Protein AF-A0A944D2D9-F1 (afdb_monomer)

Foldseek 3Di:
DDPVVVVVVVVVVLVVLVVVLVVLVVCLCVVLVVVVVVVVVCCVPVVDDPVVVVVPVVNVVVNVVSVVVSVVSCCVSVVVCVVPPVVNVVVVVVVVVVVVVVVVVVVVD

pLDDT: mean 79.81, std 12.09, range [51.12, 94.38]

Solvent-accessible surface area (backbone atoms only — not comparable to full-atom values): 6156 Å² total; per-residue (Å²): 133,64,69,66,62,53,53,51,52,52,52,51,51,49,53,53,42,48,52,52,50,54,52,51,52,48,52,48,52,53,53,53,49,51,54,52,49,53,52,54,49,48,30,75,74,70,68,55,60,70,62,65,64,60,66,35,55,67,58,56,47,53,54,51,56,52,47,49,53,49,51,55,48,47,38,64,57,69,59,57,45,82,91,60,41,70,65,56,53,51,55,50,52,52,56,50,56,51,51,52,50,54,53,55,50,65,74,72,109

Sequence (109 aa):
MDKNSDLYREAKKRVKQLKGFYVHLLVYIVINGFFSLNVIIRQYFDGDTLGETLENFSFFSLWFFWGIGLFFHGMCVFKVNFLFSKDWEKRKIERIMEKDKQAADAFKS

Structure (mmCIF, N/CA/C/O backbone):
data_AF-A0A944D2D9-F1
#
_entry.id   AF-A0A944D2D9-F1
#
loop_
_atom_site.group_PDB
_atom_site.id
_atom_site.type_symbol
_atom_site.label_atom_id
_atom_site.label_alt_id
_atom_site.label_comp_id
_atom_site.label_asym_id
_atom_site.label_entity_id
_atom_site.label_seq_id
_atom_site.pdbx_PDB_ins_code
_atom_site.Cartn_x
_atom_site.Cartn_y
_atom_site.Cartn_z
_atom_site.occupancy
_atom_site.B_iso_or_equiv
_atom_site.auth_seq_id
_atom_site.auth_comp_id
_atom_site.auth_asym_id
_atom_site.auth_atom_id
_atom_site.pdbx_PDB_model_num
ATOM 1 N N . MET A 1 1 ? -4.302 -3.693 35.878 1.00 53.59 1 MET A N 1
ATOM 2 C CA . MET A 1 1 ? -3.868 -3.742 34.465 1.00 53.59 1 MET A CA 1
ATOM 3 C C . MET A 1 1 ? -3.554 -2.312 34.048 1.00 53.59 1 MET A C 1
ATOM 5 O O . MET A 1 1 ? -4.433 -1.470 34.180 1.00 53.59 1 MET A O 1
ATOM 9 N N . ASP A 1 2 ? -2.295 -2.004 33.723 1.00 69.69 2 ASP A N 1
ATOM 10 C CA . ASP A 1 2 ? -1.843 -0.627 33.468 1.00 69.69 2 ASP A CA 1
ATOM 11 C C . ASP A 1 2 ? -2.294 -0.145 32.081 1.00 69.69 2 ASP A C 1
ATOM 13 O O . ASP A 1 2 ? -1.818 -0.626 31.050 1.00 69.69 2 ASP A O 1
ATOM 17 N N . LYS A 1 3 ? -3.196 0.839 32.073 1.00 71.25 3 LYS A N 1
ATOM 18 C CA . LYS A 1 3 ? -3.787 1.444 30.874 1.00 71.25 3 LYS A CA 1
ATOM 19 C C . LYS A 1 3 ? -2.725 2.056 29.945 1.00 71.25 3 LYS A C 1
ATOM 21 O O . LYS A 1 3 ? -2.925 2.053 28.732 1.00 71.25 3 LYS A O 1
ATOM 26 N N . ASN A 1 4 ? -1.587 2.520 30.481 1.00 73.69 4 ASN A N 1
ATOM 27 C CA . ASN A 1 4 ? -0.484 3.060 29.676 1.00 73.69 4 ASN A CA 1
ATOM 28 C C . ASN A 1 4 ? 0.255 1.969 28.890 1.00 73.69 4 ASN A C 1
ATOM 30 O O . ASN A 1 4 ? 0.560 2.158 27.709 1.00 73.69 4 ASN A O 1
ATOM 34 N N . SER A 1 5 ? 0.500 0.811 29.507 1.00 78.12 5 SER A N 1
ATOM 35 C CA . SER A 1 5 ? 1.151 -0.324 28.842 1.00 78.12 5 SER A CA 1
ATOM 36 C C . SER A 1 5 ? 0.340 -0.877 27.657 1.00 78.12 5 SER A C 1
ATOM 38 O O . SER A 1 5 ? 0.912 -1.216 26.615 1.00 78.12 5 SER A O 1
ATOM 40 N N . ASP A 1 6 ? -0.992 -0.899 27.768 1.00 82.50 6 ASP A N 1
ATOM 41 C CA . ASP A 1 6 ? -1.885 -1.393 26.716 1.00 82.50 6 ASP A CA 1
ATOM 42 C C . ASP A 1 6 ? -1.950 -0.445 25.512 1.00 82.50 6 ASP A C 1
ATOM 44 O O . ASP A 1 6 ? -1.815 -0.893 24.368 1.00 82.50 6 ASP A O 1
ATOM 48 N N . LEU A 1 7 ? -2.058 0.866 25.759 1.00 83.94 7 LEU A N 1
ATOM 49 C CA . LEU A 1 7 ? -2.031 1.893 24.711 1.00 83.94 7 LEU A CA 1
ATOM 50 C C . LEU A 1 7 ? -0.699 1.887 23.952 1.00 83.94 7 LEU A C 1
ATOM 52 O O . LEU A 1 7 ? -0.675 1.923 22.719 1.00 83.94 7 LEU A O 1
ATOM 56 N N . TYR A 1 8 ? 0.418 1.777 24.677 1.00 87.62 8 TYR A N 1
ATOM 57 C CA . TYR A 1 8 ? 1.746 1.698 24.073 1.00 87.62 8 TYR A CA 1
ATOM 58 C C . TYR A 1 8 ? 1.909 0.441 23.206 1.00 87.62 8 TYR A C 1
ATOM 60 O O . TYR A 1 8 ? 2.433 0.502 22.089 1.00 87.62 8 TYR A O 1
ATOM 68 N N . ARG A 1 9 ? 1.423 -0.711 23.685 1.00 87.19 9 ARG A N 1
ATOM 69 C CA . ARG A 1 9 ? 1.463 -1.976 22.942 1.00 87.19 9 ARG A CA 1
ATOM 70 C C . ARG A 1 9 ? 0.630 -1.911 21.663 1.00 87.19 9 ARG A C 1
ATOM 72 O O . ARG A 1 9 ? 1.088 -2.395 20.623 1.00 87.19 9 ARG A O 1
ATOM 79 N N . GLU A 1 10 ? -0.552 -1.298 21.709 1.00 85.75 10 GLU A N 1
ATOM 80 C CA . GLU A 1 10 ? -1.378 -1.108 20.516 1.00 85.75 10 GLU A CA 1
ATOM 81 C C . GLU A 1 10 ? -0.691 -0.180 19.506 1.00 85.75 10 GLU A C 1
ATOM 83 O O . GLU A 1 10 ? -0.548 -0.549 18.336 1.00 85.75 10 GLU A O 1
ATOM 88 N N . ALA A 1 11 ? -0.180 0.969 19.957 1.00 86.12 11 ALA A N 1
ATOM 89 C CA . ALA A 1 11 ? 0.548 1.912 19.110 1.00 86.12 11 ALA A CA 1
ATOM 90 C C . ALA A 1 11 ? 1.769 1.256 18.439 1.00 86.12 11 ALA A C 1
ATOM 92 O O . ALA A 1 11 ? 1.953 1.358 17.223 1.00 86.12 11 ALA A O 1
ATOM 93 N N . LYS A 1 12 ? 2.561 0.482 19.192 1.00 87.38 12 LYS A N 1
ATOM 94 C CA . LYS A 1 12 ? 3.713 -0.263 18.659 1.00 87.38 12 LYS A CA 1
ATOM 95 C C . LYS A 1 12 ? 3.298 -1.301 17.613 1.00 87.38 12 LYS A C 1
ATOM 97 O O . LYS A 1 12 ? 3.974 -1.450 16.591 1.00 87.38 12 LYS A O 1
ATOM 102 N N . LYS A 1 13 ? 2.174 -1.996 17.825 1.00 86.44 13 LYS A N 1
ATOM 103 C CA . LYS A 1 13 ? 1.611 -2.939 16.845 1.00 86.44 13 LYS A CA 1
ATOM 104 C C . LYS A 1 13 ? 1.213 -2.222 15.551 1.00 86.44 13 LYS A C 1
ATOM 106 O O . LYS A 1 13 ? 1.507 -2.743 14.476 1.00 86.44 13 LYS A O 1
ATOM 111 N N . ARG A 1 14 ? 0.635 -1.016 15.639 1.00 83.38 14 ARG A N 1
ATOM 112 C CA . ARG A 1 14 ? 0.308 -0.193 14.459 1.00 83.38 14 ARG A CA 1
ATOM 113 C C . ARG A 1 14 ? 1.545 0.204 13.670 1.00 83.38 14 ARG A C 1
ATOM 115 O O . ARG A 1 14 ? 1.582 -0.008 12.465 1.00 83.38 14 ARG A O 1
ATOM 122 N N . VAL A 1 15 ? 2.577 0.706 14.344 1.00 87.94 15 VAL A N 1
ATOM 123 C CA . VAL A 1 15 ? 3.833 1.095 13.682 1.00 87.94 15 VAL A CA 1
ATOM 124 C C . VAL A 1 15 ? 4.477 -0.101 12.979 1.00 87.94 15 VAL A C 1
ATOM 126 O O . VAL A 1 15 ? 4.960 0.033 11.857 1.00 87.94 15 VAL A O 1
ATOM 129 N N . LYS A 1 16 ? 4.452 -1.289 13.599 1.00 88.50 16 LYS A N 1
ATOM 130 C CA . LYS A 1 16 ? 4.974 -2.517 12.981 1.00 88.50 16 LYS A CA 1
ATOM 131 C C . LYS A 1 16 ? 4.208 -2.893 11.706 1.00 88.50 16 LYS A C 1
ATOM 133 O O . LYS A 1 16 ? 4.838 -3.258 10.719 1.00 88.50 16 LYS A O 1
ATOM 138 N N . GLN A 1 17 ? 2.880 -2.779 11.718 1.00 87.12 17 GLN A N 1
ATOM 139 C CA . GLN A 1 17 ? 2.034 -3.025 10.544 1.00 87.12 17 GLN A CA 1
ATOM 140 C C . GLN A 1 17 ? 2.305 -2.015 9.421 1.00 87.12 17 GLN A C 1
ATOM 142 O O . GLN A 1 17 ? 2.483 -2.418 8.276 1.00 87.12 17 GLN A O 1
ATOM 147 N N . LEU A 1 18 ? 2.427 -0.726 9.760 1.00 87.25 18 LEU A N 1
ATOM 148 C CA . LEU A 1 18 ? 2.765 0.335 8.808 1.00 87.25 18 LEU A CA 1
ATOM 149 C C . LEU A 1 18 ? 4.111 0.063 8.127 1.00 87.25 18 LEU A C 1
ATOM 151 O O . LEU A 1 18 ? 4.198 0.053 6.903 1.00 87.25 18 LEU A O 1
ATOM 155 N N . LYS A 1 19 ? 5.152 -0.229 8.919 1.00 88.25 19 LYS A N 1
ATOM 156 C CA . LYS A 1 19 ? 6.483 -0.569 8.396 1.00 88.25 19 LYS A CA 1
ATOM 157 C C . LYS A 1 19 ? 6.443 -1.791 7.477 1.00 88.25 19 LYS A C 1
ATOM 159 O O . LYS A 1 19 ? 7.071 -1.763 6.426 1.00 88.25 19 LYS A O 1
ATOM 164 N N . GLY A 1 20 ? 5.692 -2.831 7.847 1.00 88.75 20 GLY A N 1
ATOM 165 C CA . GLY A 1 20 ? 5.513 -4.021 7.011 1.00 88.75 20 GLY A CA 1
ATOM 166 C C . GLY A 1 20 ? 4.905 -3.696 5.645 1.00 88.75 20 GLY A C 1
ATOM 167 O O . GLY A 1 20 ? 5.421 -4.150 4.627 1.00 88.75 20 GLY A O 1
ATOM 168 N N . PHE A 1 21 ? 3.876 -2.845 5.613 1.00 90.81 21 PHE A N 1
ATOM 169 C CA . PHE A 1 21 ? 3.281 -2.386 4.360 1.00 90.81 21 PHE A CA 1
ATOM 170 C C . PHE A 1 21 ? 4.263 -1.586 3.499 1.00 90.81 21 PHE A C 1
ATOM 172 O O . PHE A 1 21 ? 4.375 -1.867 2.312 1.00 90.81 21 PHE A O 1
ATOM 179 N N . TYR A 1 22 ? 5.007 -0.632 4.075 1.00 89.12 22 TYR A N 1
ATOM 180 C CA . TYR A 1 22 ? 5.983 0.157 3.310 1.00 89.12 22 TYR A CA 1
ATOM 181 C C . TYR A 1 22 ? 7.085 -0.707 2.697 1.00 89.12 22 TYR A C 1
ATOM 183 O O . TYR A 1 22 ? 7.470 -0.475 1.556 1.00 89.12 22 TYR A O 1
ATOM 191 N N . VAL A 1 23 ? 7.565 -1.721 3.424 1.00 93.50 23 VAL A N 1
ATOM 192 C CA . VAL A 1 23 ? 8.530 -2.683 2.878 1.00 93.50 23 VAL A CA 1
ATOM 193 C C . VAL A 1 23 ? 7.911 -3.457 1.716 1.00 93.50 23 VAL A C 1
ATOM 195 O O . VAL A 1 23 ? 8.531 -3.560 0.664 1.00 93.50 23 VAL A O 1
ATOM 198 N N . HIS A 1 24 ? 6.682 -3.954 1.867 1.00 90.81 24 HIS A N 1
ATOM 199 C CA . HIS A 1 24 ? 5.999 -4.688 0.801 1.00 90.81 24 HIS A CA 1
ATOM 200 C C . HIS A 1 24 ? 5.751 -3.811 -0.439 1.00 90.81 24 HIS A C 1
ATOM 202 O O . HIS A 1 24 ? 6.027 -4.240 -1.555 1.00 90.81 24 HIS A O 1
ATOM 208 N N . LEU A 1 25 ? 5.313 -2.563 -0.250 1.00 92.44 25 LEU A N 1
ATOM 209 C CA . LEU A 1 25 ? 5.144 -1.572 -1.316 1.00 92.44 25 LEU A CA 1
ATOM 210 C C . LEU A 1 25 ? 6.467 -1.277 -2.030 1.00 92.44 25 LEU A C 1
ATOM 212 O O . LEU A 1 25 ? 6.509 -1.233 -3.255 1.00 92.44 25 LEU A O 1
ATOM 216 N N . LEU A 1 26 ? 7.552 -1.096 -1.277 1.00 93.81 26 LEU A N 1
ATOM 217 C CA . LEU A 1 26 ? 8.870 -0.834 -1.846 1.00 93.81 26 LEU A CA 1
ATOM 218 C C . LEU A 1 26 ? 9.369 -2.028 -2.665 1.00 93.81 26 LEU A C 1
ATOM 220 O O . LEU A 1 26 ? 9.798 -1.846 -3.799 1.00 93.81 26 LEU A O 1
ATOM 224 N N . VAL A 1 27 ? 9.250 -3.247 -2.132 1.00 92.88 27 VAL A N 1
ATOM 225 C CA . VAL A 1 27 ? 9.589 -4.481 -2.858 1.00 92.88 27 VAL A CA 1
ATOM 226 C C . VAL A 1 27 ? 8.743 -4.613 -4.125 1.00 92.88 27 VAL A C 1
ATOM 228 O O . VAL A 1 27 ? 9.289 -4.905 -5.186 1.00 92.88 27 VAL A O 1
ATOM 231 N N . TYR A 1 28 ? 7.439 -4.331 -4.041 1.00 90.94 28 TYR A N 1
ATOM 232 C CA . TYR A 1 28 ? 6.548 -4.320 -5.197 1.00 90.94 28 TYR A CA 1
ATOM 233 C C . TYR A 1 28 ? 7.048 -3.346 -6.269 1.00 90.94 28 TYR A C 1
ATOM 235 O O . TYR A 1 28 ? 7.224 -3.760 -7.409 1.00 90.94 28 TYR A O 1
ATOM 243 N N . ILE A 1 29 ? 7.337 -2.087 -5.925 1.00 91.25 29 ILE A N 1
ATOM 244 C CA . ILE A 1 29 ? 7.798 -1.077 -6.892 1.00 91.25 29 ILE A CA 1
ATOM 245 C C . ILE A 1 29 ? 9.152 -1.459 -7.497 1.00 91.25 29 ILE A C 1
ATOM 247 O O . ILE A 1 29 ? 9.326 -1.344 -8.705 1.00 91.25 29 ILE A O 1
ATOM 251 N N . VAL A 1 30 ? 10.106 -1.918 -6.682 1.00 93.19 30 VAL A N 1
ATOM 252 C CA . VAL A 1 30 ? 11.460 -2.250 -7.148 1.00 93.19 30 VAL A CA 1
ATOM 253 C C . VAL A 1 30 ? 11.440 -3.447 -8.093 1.00 93.19 30 VAL A C 1
ATOM 255 O O . VAL A 1 30 ? 12.025 -3.370 -9.169 1.00 93.19 30 VAL A O 1
ATOM 258 N N . ILE A 1 31 ? 10.753 -4.535 -7.727 1.00 88.75 31 ILE A N 1
ATOM 259 C CA . ILE A 1 31 ? 10.683 -5.739 -8.565 1.00 88.75 31 ILE A CA 1
ATOM 260 C C . ILE A 1 31 ? 9.940 -5.427 -9.863 1.00 88.75 31 ILE A C 1
ATOM 262 O O . ILE A 1 31 ? 10.479 -5.654 -10.943 1.00 88.75 31 ILE A O 1
ATOM 266 N N . ASN A 1 32 ? 8.735 -4.861 -9.773 1.00 87.38 32 ASN A N 1
ATOM 267 C CA . ASN A 1 32 ? 7.939 -4.534 -10.954 1.00 87.38 32 ASN A CA 1
ATOM 268 C C . ASN A 1 32 ? 8.665 -3.514 -11.847 1.00 87.38 32 ASN A C 1
ATOM 270 O O . ASN A 1 32 ? 8.765 -3.714 -13.054 1.00 87.38 32 ASN A O 1
ATOM 274 N N . GLY A 1 33 ? 9.262 -2.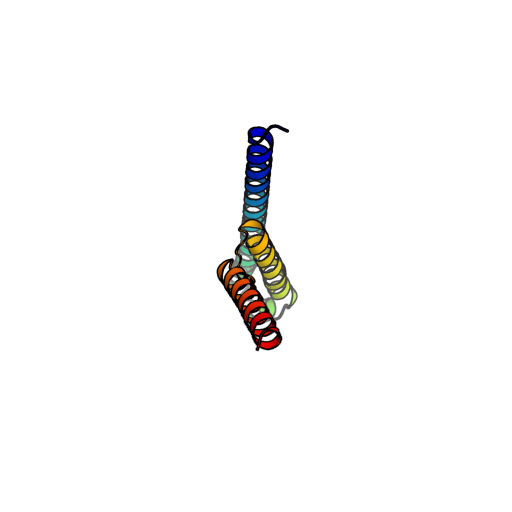473 -11.263 1.00 87.75 33 GLY A N 1
ATOM 275 C CA . GLY A 1 33 ? 10.059 -1.485 -11.987 1.00 87.75 33 GLY A CA 1
ATOM 276 C C . GLY A 1 33 ? 11.269 -2.096 -12.692 1.00 87.75 33 GLY A C 1
ATOM 277 O O . GLY A 1 33 ? 11.496 -1.802 -13.861 1.00 87.75 33 GLY A O 1
ATOM 278 N N . PHE A 1 34 ? 12.004 -2.992 -12.027 1.00 87.62 34 PHE A N 1
ATOM 279 C CA . PHE A 1 34 ? 13.123 -3.711 -12.635 1.00 87.62 34 PHE A CA 1
ATOM 280 C C . PHE A 1 34 ? 12.670 -4.566 -13.823 1.00 87.62 34 PHE A C 1
ATOM 282 O O . PHE A 1 34 ? 13.277 -4.501 -14.892 1.00 87.62 34 PHE A O 1
ATOM 289 N N . PHE A 1 35 ? 11.585 -5.327 -13.669 1.00 83.88 35 PHE A N 1
ATOM 290 C CA . PHE A 1 35 ? 11.023 -6.138 -14.748 1.00 83.88 35 PHE A CA 1
ATOM 291 C C . PHE A 1 35 ? 10.548 -5.278 -15.927 1.00 83.88 35 PHE A C 1
ATOM 293 O O . PHE A 1 35 ? 10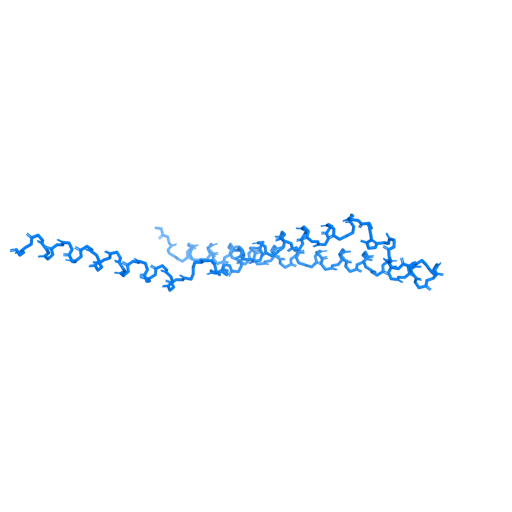.926 -5.559 -17.063 1.00 83.88 35 PHE A O 1
ATOM 300 N N . SER A 1 36 ? 9.811 -4.192 -15.674 1.00 82.38 36 SER A N 1
ATOM 301 C CA . SER A 1 36 ? 9.400 -3.245 -16.721 1.00 82.38 36 SER A CA 1
ATOM 302 C C . SER A 1 36 ? 10.582 -2.614 -17.437 1.00 82.38 36 SER A C 1
ATOM 304 O O . SER A 1 36 ? 10.576 -2.524 -18.659 1.00 82.38 36 SER A O 1
ATOM 306 N N . LEU A 1 37 ? 11.613 -2.199 -16.700 1.00 84.25 37 LEU A N 1
ATOM 307 C CA . LEU A 1 37 ? 12.792 -1.583 -17.296 1.00 84.25 37 LEU A CA 1
ATOM 308 C C . LEU A 1 37 ? 13.536 -2.572 -18.200 1.00 84.25 37 LEU A C 1
ATOM 310 O O . LEU A 1 37 ? 13.934 -2.203 -19.298 1.00 84.25 37 LEU A O 1
ATOM 314 N N . ASN A 1 38 ? 13.673 -3.834 -17.781 1.00 81.94 38 ASN A N 1
ATOM 315 C CA . ASN A 1 38 ? 14.278 -4.879 -18.610 1.00 81.94 38 ASN A CA 1
ATOM 316 C C . ASN A 1 38 ? 13.486 -5.123 -19.902 1.00 81.94 38 ASN A C 1
ATOM 318 O O . ASN A 1 38 ? 14.097 -5.277 -20.958 1.00 81.94 38 ASN A O 1
ATOM 322 N N . VAL A 1 39 ? 12.150 -5.131 -19.832 1.00 77.31 39 VAL A N 1
ATOM 323 C CA . VAL A 1 39 ? 11.286 -5.265 -21.017 1.00 77.31 39 VAL A CA 1
ATOM 324 C C . VAL A 1 39 ? 11.463 -4.072 -21.960 1.00 77.31 39 VAL A C 1
ATOM 326 O O . VAL A 1 39 ? 11.689 -4.271 -23.150 1.00 77.31 39 VAL A O 1
ATOM 329 N N . ILE A 1 40 ? 11.436 -2.844 -21.433 1.00 77.94 40 ILE A N 1
ATOM 330 C CA . ILE A 1 40 ? 11.611 -1.615 -22.225 1.00 77.94 40 ILE A CA 1
ATOM 331 C C . ILE A 1 40 ? 12.995 -1.574 -22.886 1.00 77.94 40 ILE A C 1
ATOM 333 O O . ILE A 1 40 ? 13.109 -1.211 -24.053 1.00 77.94 40 ILE A O 1
ATOM 337 N N . ILE A 1 41 ? 14.051 -1.959 -22.161 1.00 79.75 41 ILE A N 1
ATOM 338 C CA . ILE A 1 41 ? 15.418 -2.009 -22.694 1.00 79.75 41 ILE A CA 1
ATOM 339 C C . ILE A 1 41 ? 15.511 -3.048 -23.812 1.00 79.75 41 ILE A C 1
ATOM 341 O O . ILE A 1 41 ? 15.966 -2.707 -24.898 1.00 79.75 41 ILE A O 1
ATOM 345 N N . ARG A 1 42 ? 15.053 -4.289 -23.589 1.00 71.69 42 ARG A N 1
ATOM 346 C CA . ARG A 1 42 ? 15.058 -5.330 -24.634 1.00 71.69 42 ARG A CA 1
ATOM 347 C C . ARG A 1 42 ? 14.343 -4.866 -25.890 1.00 71.69 42 ARG A C 1
ATOM 349 O O . ARG A 1 42 ? 14.884 -4.974 -26.976 1.00 71.69 42 ARG A O 1
ATOM 356 N N . GLN A 1 43 ? 13.179 -4.258 -25.729 1.00 71.06 43 GLN A N 1
ATOM 357 C CA . GLN A 1 43 ? 12.441 -3.693 -26.844 1.00 71.06 43 GLN A CA 1
ATOM 358 C C . GLN A 1 43 ? 13.211 -2.602 -27.597 1.00 71.06 43 GLN A C 1
ATOM 360 O O . GLN A 1 43 ? 13.193 -2.570 -28.825 1.00 71.06 43 GLN A O 1
ATOM 365 N N . TYR A 1 44 ? 13.884 -1.707 -26.874 1.00 70.06 44 TYR A N 1
ATOM 366 C CA . TYR A 1 44 ? 14.652 -0.628 -27.486 1.00 70.06 44 TYR A CA 1
ATOM 367 C C .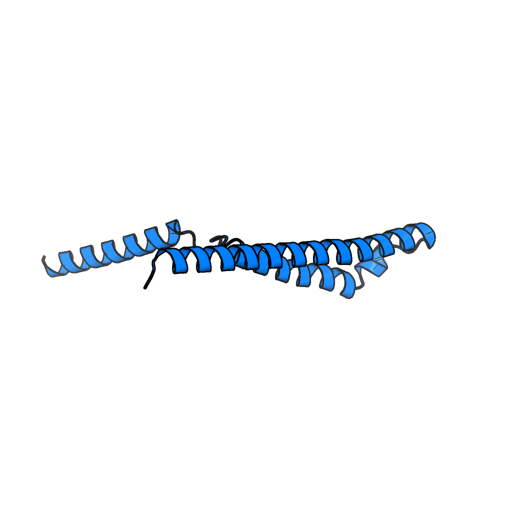 TYR A 1 44 ? 15.859 -1.144 -28.290 1.00 70.06 44 TYR A C 1
ATOM 369 O O . TYR A 1 44 ? 16.236 -0.519 -29.278 1.00 70.06 44 TYR A O 1
ATOM 377 N N . PHE A 1 45 ? 16.460 -2.267 -27.878 1.00 71.62 45 PHE A N 1
ATOM 378 C CA . PHE A 1 45 ? 17.672 -2.817 -28.498 1.00 71.62 45 PHE A CA 1
ATOM 379 C C . PHE A 1 45 ? 17.419 -3.939 -29.520 1.00 71.62 45 PHE A C 1
ATOM 381 O O . PHE A 1 45 ? 18.101 -3.958 -30.540 1.00 71.62 45 PHE A O 1
ATOM 388 N N . ASP A 1 46 ? 16.454 -4.833 -29.285 1.00 66.44 46 ASP A N 1
ATOM 389 C CA . ASP A 1 46 ? 16.164 -5.989 -30.153 1.00 66.44 46 ASP A CA 1
ATOM 390 C C . ASP A 1 46 ? 15.021 -5.727 -31.154 1.00 66.44 46 ASP A C 1
ATOM 392 O O . ASP A 1 46 ? 14.810 -6.513 -32.072 1.00 66.44 46 ASP A O 1
ATOM 396 N N . GLY A 1 47 ? 14.287 -4.612 -31.027 1.00 61.25 47 GLY A N 1
ATOM 397 C CA . GLY A 1 47 ? 13.179 -4.274 -31.933 1.00 61.25 47 GLY A CA 1
ATOM 398 C C . GLY A 1 47 ? 11.913 -5.118 -31.733 1.00 61.25 47 GLY A C 1
ATOM 399 O O . GLY A 1 47 ? 10.960 -4.979 -32.502 1.00 61.25 47 GLY A O 1
ATOM 400 N N . ASP A 1 48 ? 11.877 -5.960 -30.697 1.00 59.16 48 ASP A N 1
ATOM 401 C CA . ASP A 1 48 ? 10.721 -6.789 -30.361 1.00 59.16 48 ASP A CA 1
ATOM 402 C C . ASP A 1 48 ? 9.505 -5.933 -29.985 1.00 59.16 48 ASP A C 1
ATOM 404 O O . ASP A 1 48 ? 9.583 -4.949 -29.241 1.00 59.16 48 ASP A O 1
ATOM 408 N N . THR A 1 49 ? 8.339 -6.309 -30.507 1.00 58.06 49 THR A N 1
ATOM 409 C CA . THR A 1 49 ? 7.112 -5.512 -30.388 1.00 58.06 49 THR A CA 1
ATOM 410 C C . THR A 1 49 ? 6.454 -5.731 -29.021 1.00 58.06 49 THR A C 1
ATOM 412 O O . THR A 1 49 ? 6.368 -6.857 -28.537 1.00 58.06 49 THR A O 1
ATOM 415 N N . LEU A 1 50 ? 5.917 -4.662 -28.407 1.00 55.59 50 LEU A N 1
ATOM 416 C CA . LEU A 1 50 ? 5.223 -4.704 -27.102 1.00 55.59 50 LEU A CA 1
ATOM 417 C C . LEU A 1 50 ? 4.114 -5.768 -27.053 1.00 55.59 50 LEU A C 1
ATOM 419 O O . LEU A 1 50 ? 3.804 -6.271 -25.976 1.00 55.59 50 LEU A O 1
ATOM 423 N N . GLY A 1 51 ? 3.541 -6.102 -28.214 1.00 54.47 51 GLY A N 1
ATOM 424 C CA . GLY A 1 51 ? 2.480 -7.090 -28.382 1.00 54.47 51 GLY A CA 1
ATOM 425 C C . GLY A 1 51 ? 2.820 -8.452 -27.783 1.00 54.47 51 GLY A C 1
ATOM 426 O O . GLY A 1 51 ? 2.068 -8.921 -26.939 1.00 54.47 51 GLY A O 1
ATOM 427 N N . GLU A 1 52 ? 3.975 -9.043 -28.102 1.00 57.53 52 GLU A N 1
ATOM 428 C CA . GLU A 1 52 ? 4.291 -10.406 -27.640 1.00 57.53 52 GLU A CA 1
ATOM 429 C C . GLU A 1 52 ? 4.589 -10.472 -26.133 1.00 57.53 52 GLU A C 1
ATOM 431 O O . GLU A 1 52 ? 4.261 -11.446 -25.456 1.00 57.53 52 GLU A O 1
ATOM 436 N N . THR A 1 53 ? 5.172 -9.418 -25.555 1.00 57.81 53 THR A N 1
ATOM 437 C CA . THR A 1 53 ? 5.474 -9.390 -24.111 1.00 57.81 53 THR A CA 1
ATOM 438 C C . THR A 1 53 ? 4.244 -9.038 -23.266 1.00 57.81 53 THR A C 1
ATOM 440 O O . THR A 1 53 ? 4.132 -9.497 -22.130 1.00 57.81 53 THR A O 1
ATOM 443 N N . LEU A 1 54 ? 3.293 -8.266 -23.808 1.00 55.81 54 LEU A N 1
ATOM 444 C CA . LEU A 1 54 ? 2.007 -7.985 -23.158 1.00 55.81 54 LEU A CA 1
ATOM 445 C C . LEU A 1 54 ? 0.993 -9.128 -23.332 1.00 55.81 54 LEU A C 1
ATOM 447 O O . LEU A 1 54 ? 0.186 -9.353 -22.432 1.00 55.81 54 LEU A O 1
ATOM 451 N N . GLU A 1 55 ? 1.058 -9.884 -24.433 1.00 56.03 55 GLU A N 1
ATOM 452 C CA . GLU A 1 55 ? 0.283 -11.121 -24.626 1.00 56.03 55 GLU A CA 1
ATOM 453 C C . GLU A 1 55 ? 0.739 -12.253 -23.701 1.00 56.03 55 GLU A C 1
ATOM 455 O O . GLU A 1 55 ? -0.042 -13.157 -23.389 1.00 56.03 55 GLU A O 1
ATOM 460 N N . ASN A 1 56 ? 1.966 -12.178 -23.176 1.00 61.97 56 ASN A N 1
ATOM 461 C CA . ASN A 1 56 ? 2.398 -13.026 -22.078 1.00 61.97 56 ASN A CA 1
ATOM 462 C C . ASN A 1 56 ? 1.606 -12.672 -20.812 1.00 61.97 56 ASN A C 1
ATOM 464 O O . ASN A 1 56 ? 2.032 -11.881 -19.967 1.00 61.97 56 ASN A O 1
ATOM 468 N N . PHE A 1 57 ? 0.463 -13.345 -20.653 1.00 65.75 57 PHE A N 1
ATOM 469 C CA . PHE A 1 57 ? -0.415 -13.320 -19.481 1.00 65.75 57 PHE A CA 1
ATOM 470 C C . PHE A 1 57 ? 0.361 -13.345 -18.158 1.00 65.75 57 PHE A C 1
ATOM 472 O O . PHE A 1 57 ? -0.065 -12.740 -17.183 1.00 65.75 57 PHE A O 1
ATOM 479 N N . SER A 1 58 ? 1.532 -13.987 -18.132 1.00 67.88 58 SER A N 1
ATOM 480 C CA . SER A 1 58 ? 2.434 -14.043 -16.981 1.00 67.88 58 SER A CA 1
ATOM 481 C C . SER A 1 58 ? 2.866 -12.664 -16.456 1.00 67.88 58 SER A C 1
ATOM 483 O O . SER A 1 58 ? 2.836 -12.444 -15.245 1.00 67.88 58 SER A O 1
ATOM 485 N N . PHE A 1 59 ? 3.209 -11.706 -17.329 1.00 71.38 59 PHE A N 1
ATOM 486 C CA . PHE A 1 59 ? 3.649 -10.372 -16.903 1.00 71.38 59 PHE A CA 1
ATOM 487 C C . PHE A 1 59 ? 2.477 -9.575 -16.327 1.00 71.38 59 PHE A C 1
ATOM 489 O O . PHE A 1 59 ? 2.544 -9.091 -15.200 1.00 71.38 59 PHE A O 1
ATOM 496 N N . PHE A 1 60 ? 1.358 -9.516 -17.050 1.00 75.12 60 PHE A N 1
ATOM 497 C CA . PHE A 1 60 ? 0.160 -8.818 -16.583 1.00 75.12 60 PHE A CA 1
ATOM 498 C C . PHE A 1 60 ? -0.415 -9.435 -15.298 1.00 75.12 60 PHE A C 1
ATOM 500 O O . PHE A 1 60 ? -0.769 -8.717 -14.365 1.00 75.12 60 PHE A O 1
ATOM 507 N N . SER A 1 61 ? -0.451 -10.767 -15.218 1.00 80.19 61 SER A N 1
ATOM 508 C CA . SER A 1 61 ? -0.894 -11.527 -14.046 1.00 80.19 61 SER A CA 1
ATOM 509 C C . SER A 1 61 ? -0.057 -11.186 -12.811 1.00 80.19 61 SER A C 1
ATOM 511 O O . SER A 1 61 ? -0.619 -10.899 -11.751 1.00 80.19 61 SER A O 1
ATOM 513 N N . LEU A 1 62 ? 1.274 -11.118 -12.943 1.00 80.25 62 LEU A N 1
ATOM 514 C CA . LEU A 1 62 ? 2.159 -10.776 -11.829 1.00 80.25 62 LEU A CA 1
ATOM 515 C C . LEU A 1 62 ? 1.828 -9.392 -11.253 1.00 80.25 62 LEU A C 1
ATOM 517 O O . LEU A 1 62 ? 1.630 -9.265 -10.046 1.00 80.25 62 LEU A O 1
ATOM 521 N N . TRP A 1 63 ? 1.689 -8.382 -12.115 1.00 82.94 63 TRP A N 1
ATOM 522 C CA . TRP A 1 63 ? 1.335 -7.018 -11.715 1.00 82.94 63 TRP A CA 1
ATOM 523 C C . TRP A 1 63 ? -0.064 -6.944 -11.104 1.00 82.94 63 TRP A C 1
ATOM 525 O O . TRP A 1 63 ? -0.261 -6.331 -10.055 1.00 82.94 63 TRP A O 1
ATOM 535 N N . PHE A 1 64 ? -1.041 -7.589 -11.739 1.00 86.38 64 PHE A N 1
ATOM 536 C CA . PHE A 1 64 ? -2.439 -7.514 -11.340 1.00 86.38 64 PHE A CA 1
ATOM 537 C C . PHE A 1 64 ? -2.695 -8.217 -10.001 1.00 86.38 64 PHE A C 1
ATOM 539 O O . PHE A 1 64 ? -3.230 -7.606 -9.075 1.00 86.38 64 PHE A O 1
ATOM 546 N N . PHE A 1 65 ? -2.265 -9.473 -9.844 1.00 88.19 65 PHE A N 1
ATOM 547 C CA . PHE A 1 65 ? -2.508 -10.225 -8.610 1.00 88.19 65 PHE A CA 1
ATOM 548 C C . PHE A 1 65 ? -1.692 -9.692 -7.428 1.00 88.19 65 PHE A C 1
ATOM 550 O O . PHE A 1 65 ? -2.230 -9.590 -6.321 1.00 88.19 65 PHE A O 1
ATOM 557 N N . TRP A 1 66 ? -0.430 -9.290 -7.634 1.00 88.62 66 TRP A N 1
ATOM 558 C CA . TRP A 1 66 ? 0.337 -8.646 -6.561 1.00 88.62 66 TRP A CA 1
ATOM 559 C C . TRP A 1 66 ? -0.212 -7.262 -6.221 1.00 88.62 66 TRP A C 1
ATOM 561 O O . TRP A 1 66 ? -0.273 -6.911 -5.043 1.00 88.62 66 TRP A O 1
ATOM 571 N N . GLY A 1 67 ? -0.671 -6.501 -7.218 1.00 89.88 67 GLY A N 1
ATOM 572 C CA . GLY A 1 67 ? -1.328 -5.212 -7.012 1.00 89.88 67 GLY A CA 1
ATOM 573 C C . GLY A 1 67 ? -2.591 -5.341 -6.160 1.00 89.88 67 GLY A C 1
ATOM 574 O O . GLY A 1 67 ? -2.781 -4.568 -5.220 1.00 89.88 67 GLY A O 1
ATOM 575 N N . ILE A 1 68 ? -3.408 -6.371 -6.405 1.00 91.50 68 ILE A N 1
ATOM 576 C CA . ILE A 1 68 ? -4.573 -6.698 -5.570 1.00 91.50 68 ILE A CA 1
ATOM 577 C C . ILE A 1 68 ? -4.140 -7.037 -4.138 1.00 91.50 68 ILE A C 1
ATOM 579 O O . ILE A 1 68 ? -4.687 -6.485 -3.180 1.00 91.50 68 ILE A O 1
ATOM 583 N N . GLY A 1 69 ? -3.140 -7.907 -3.968 1.00 90.25 69 GLY A N 1
ATOM 584 C CA . GLY A 1 69 ? -2.623 -8.266 -2.644 1.00 90.25 69 GLY A CA 1
ATOM 585 C C . GLY A 1 69 ? -2.116 -7.051 -1.860 1.00 90.25 69 GLY A C 1
ATOM 586 O O . GLY A 1 69 ? -2.421 -6.894 -0.675 1.00 90.25 69 GLY A O 1
ATOM 587 N N . LEU A 1 70 ? -1.402 -6.149 -2.534 1.00 91.31 70 LEU A N 1
ATOM 588 C CA . LEU A 1 70 ? -0.905 -4.899 -1.969 1.00 91.31 70 LEU A CA 1
ATOM 589 C C . LEU A 1 70 ? -2.046 -3.942 -1.599 1.00 91.31 70 LEU A C 1
ATOM 591 O O . LEU A 1 70 ? -2.020 -3.352 -0.518 1.00 91.31 70 LEU A O 1
ATOM 595 N N . PHE A 1 71 ? -3.072 -3.832 -2.446 1.00 89.38 71 PHE A N 1
ATOM 596 C CA . PHE A 1 71 ? -4.266 -3.028 -2.187 1.00 89.38 71 PHE A CA 1
ATOM 597 C C . PHE A 1 71 ? -5.001 -3.497 -0.924 1.00 89.38 71 PHE A C 1
ATOM 599 O O . PHE A 1 71 ? -5.245 -2.700 -0.015 1.00 89.38 71 PHE A O 1
ATOM 606 N N . PHE A 1 72 ? -5.278 -4.800 -0.803 1.00 88.12 72 PHE A N 1
ATOM 607 C CA . PHE A 1 72 ? -5.912 -5.364 0.393 1.00 88.12 72 PHE A CA 1
ATOM 608 C C . PHE A 1 72 ? -5.033 -5.236 1.644 1.00 88.12 72 PHE A C 1
ATOM 610 O O . PHE A 1 72 ? -5.542 -4.902 2.717 1.00 88.12 72 PHE A O 1
ATOM 617 N N . HIS A 1 73 ? -3.715 -5.424 1.524 1.00 87.25 73 HIS A N 1
ATOM 618 C CA . HIS A 1 73 ? -2.787 -5.202 2.635 1.00 87.25 73 HIS A CA 1
ATOM 619 C C . HIS A 1 73 ? -2.818 -3.740 3.102 1.00 87.25 73 HIS A C 1
ATOM 621 O O . HIS A 1 73 ? -2.894 -3.477 4.304 1.00 87.25 73 HIS A O 1
ATOM 627 N N . GLY A 1 74 ? -2.823 -2.790 2.163 1.00 87.62 74 GLY A N 1
ATOM 628 C CA . GLY A 1 74 ? -2.948 -1.361 2.440 1.00 87.62 74 GLY A CA 1
ATOM 629 C C . GLY A 1 74 ? -4.250 -1.034 3.168 1.00 87.62 74 GLY A C 1
ATOM 630 O O . GLY A 1 74 ? -4.215 -0.427 4.238 1.00 87.62 74 GLY A O 1
ATOM 631 N N . MET A 1 75 ? -5.392 -1.515 2.667 1.00 84.00 75 MET A N 1
ATOM 632 C CA . MET A 1 75 ? -6.684 -1.340 3.345 1.00 84.00 75 MET A CA 1
ATOM 633 C C . MET A 1 75 ? -6.656 -1.862 4.788 1.00 84.00 75 MET A C 1
ATOM 635 O O . MET A 1 75 ? -7.143 -1.193 5.703 1.00 84.00 75 MET A O 1
ATOM 639 N N . CYS A 1 76 ? -6.033 -3.022 5.010 1.00 80.88 76 CYS A N 1
ATOM 640 C CA . CYS A 1 76 ? -5.948 -3.650 6.324 1.00 80.88 76 CYS A CA 1
ATOM 641 C C . CYS A 1 76 ? -5.026 -2.884 7.294 1.00 80.88 76 CYS A C 1
ATOM 643 O O . CYS A 1 76 ? -5.330 -2.765 8.484 1.00 80.88 76 CYS A O 1
ATOM 645 N N . VAL A 1 77 ? -3.909 -2.344 6.797 1.00 84.56 77 VAL A N 1
ATOM 646 C CA . VAL A 1 77 ? -2.905 -1.624 7.599 1.00 84.56 77 VAL A CA 1
ATOM 647 C C . VAL A 1 77 ? -3.346 -0.205 7.935 1.00 84.56 77 VAL A C 1
ATOM 649 O O . VAL A 1 77 ? -3.262 0.208 9.094 1.00 84.56 77 VAL A O 1
ATOM 652 N N . PHE A 1 78 ? -3.879 0.525 6.958 1.00 80.38 78 PHE A N 1
ATOM 653 C CA . PHE A 1 78 ? -4.386 1.879 7.173 1.00 80.38 78 PHE A CA 1
ATOM 654 C C . PHE A 1 78 ? -5.753 1.898 7.856 1.00 80.38 78 PHE A C 1
ATOM 656 O O . PHE A 1 78 ? -6.247 2.975 8.182 1.00 80.38 78 PHE A O 1
ATOM 663 N N . LYS A 1 79 ? -6.354 0.721 8.105 1.00 68.56 79 LYS A N 1
ATOM 6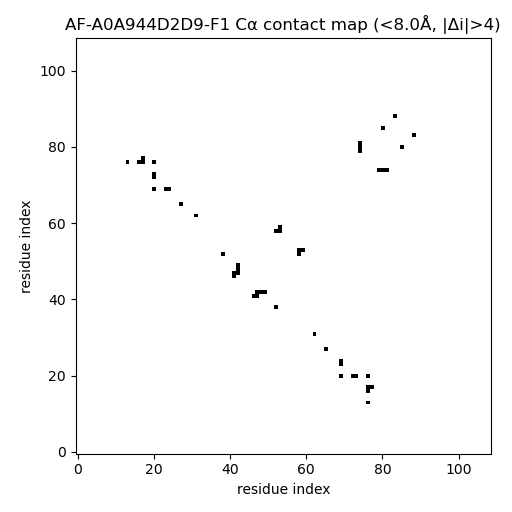64 C CA . LYS A 1 79 ? -7.741 0.592 8.571 1.00 68.56 79 LYS A CA 1
ATOM 665 C C . LYS A 1 79 ? -8.644 1.551 7.804 1.00 68.56 79 LYS A C 1
ATOM 667 O O . LYS A 1 79 ? -9.441 2.277 8.399 1.00 68.56 79 LYS A O 1
ATOM 672 N N . VAL A 1 80 ? -8.462 1.605 6.484 1.00 61.00 80 VAL A N 1
ATOM 673 C CA . VAL A 1 80 ? -9.354 2.392 5.646 1.00 61.00 80 VAL A CA 1
ATOM 674 C C . VAL A 1 80 ? -10.691 1.680 5.757 1.00 61.00 80 VAL A C 1
ATOM 676 O O . VAL A 1 80 ? -10.889 0.616 5.177 1.00 61.00 80 VAL A O 1
ATOM 679 N N . ASN A 1 81 ? -11.592 2.238 6.562 1.00 56.66 81 ASN A N 1
ATOM 680 C CA . ASN A 1 81 ? -12.959 1.766 6.769 1.00 56.66 81 ASN A CA 1
ATOM 681 C C . ASN A 1 81 ? -13.810 1.961 5.495 1.00 56.66 81 ASN A C 1
ATOM 683 O O . ASN A 1 81 ? -14.980 2.317 5.575 1.00 56.66 81 ASN A O 1
ATOM 687 N N . PHE A 1 82 ? -13.240 1.752 4.306 1.00 51.12 82 PHE A N 1
ATOM 688 C CA . PHE A 1 82 ? -13.901 1.991 3.029 1.00 51.12 82 PHE A CA 1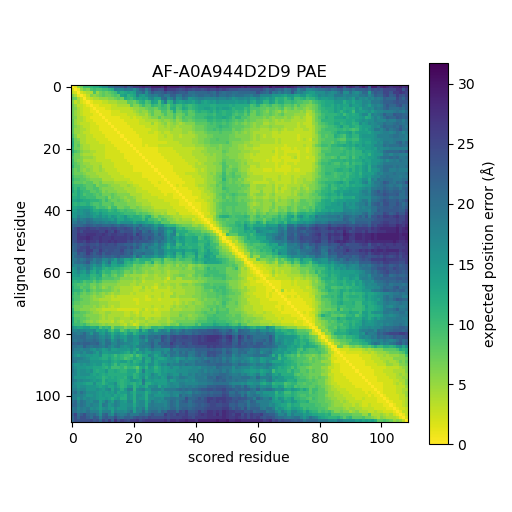
ATOM 689 C C . PHE A 1 82 ? -15.196 1.174 2.899 1.00 51.12 82 PHE A C 1
ATOM 691 O O . PHE A 1 82 ? -16.176 1.663 2.353 1.00 51.12 82 PHE A O 1
ATOM 698 N N . LEU A 1 83 ? -15.239 -0.033 3.478 1.00 53.81 83 LEU A N 1
ATOM 699 C CA . LEU A 1 83 ? -16.426 -0.895 3.450 1.00 53.81 83 LEU A CA 1
ATOM 700 C C . LEU A 1 83 ? -17.419 -0.636 4.600 1.00 53.81 83 LEU A C 1
ATOM 702 O O . LEU A 1 83 ? -18.611 -0.870 4.437 1.00 53.81 83 LEU A O 1
ATOM 706 N N . PHE A 1 84 ? -16.956 -0.138 5.749 1.00 57.09 84 PHE A N 1
ATOM 707 C CA . PHE A 1 84 ? -17.770 0.064 6.954 1.00 57.09 84 PHE A CA 1
ATOM 708 C C . PHE A 1 84 ? -17.345 1.357 7.656 1.00 57.09 84 PHE A C 1
ATOM 710 O O . PHE A 1 84 ? -16.693 1.334 8.701 1.00 57.09 84 PHE A O 1
ATOM 717 N N . SER A 1 85 ? -17.662 2.516 7.071 1.00 67.44 85 SER A N 1
ATOM 718 C CA . SER A 1 85 ? -17.470 3.794 7.770 1.00 67.4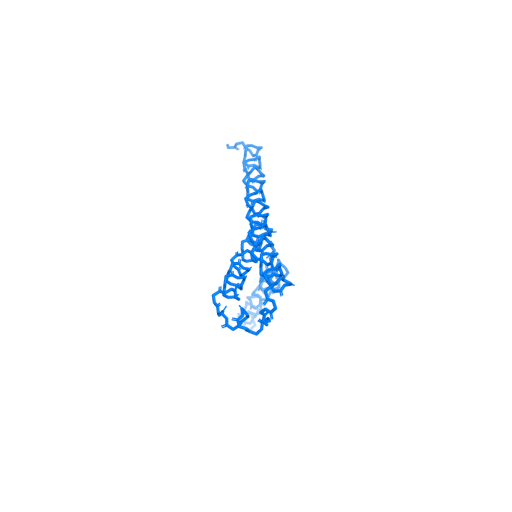4 85 SER A CA 1
ATOM 719 C C . SER A 1 85 ? -18.184 3.738 9.125 1.00 67.44 85 SER A C 1
ATOM 721 O O . SER A 1 85 ? -19.295 3.208 9.213 1.00 67.44 85 SER A O 1
ATOM 723 N N . LYS A 1 86 ? -17.583 4.317 10.172 1.00 67.81 86 LYS A N 1
ATOM 724 C CA . LYS A 1 86 ? -18.249 4.496 11.476 1.00 67.81 86 LYS A CA 1
ATOM 725 C C . LYS A 1 86 ? -19.622 5.161 11.328 1.00 67.81 86 LYS A C 1
ATOM 727 O O . LYS A 1 86 ? -20.520 4.892 12.117 1.00 67.81 86 LYS A O 1
ATOM 732 N N . ASP A 1 87 ? -19.813 5.955 10.276 1.00 76.12 87 ASP A N 1
ATOM 733 C CA . ASP A 1 87 ? -21.102 6.564 9.944 1.00 76.12 87 ASP A CA 1
ATOM 734 C C . ASP A 1 87 ? -22.145 5.544 9.478 1.00 76.12 87 ASP A C 1
ATOM 736 O O . ASP A 1 87 ? -23.328 5.684 9.776 1.00 76.12 87 ASP A O 1
ATOM 740 N N . TRP A 1 88 ? -21.745 4.506 8.737 1.00 81.50 88 TRP A N 1
ATOM 741 C CA . TRP A 1 88 ? -22.654 3.413 8.383 1.00 81.50 88 TRP A CA 1
ATOM 742 C C . TRP A 1 88 ? -23.083 2.643 9.631 1.00 81.50 88 TRP A C 1
ATOM 744 O O . TRP A 1 88 ? -24.272 2.380 9.800 1.00 81.50 88 TRP A O 1
ATOM 754 N N . GLU A 1 89 ? -22.131 2.344 10.514 1.00 83.69 89 GLU A N 1
ATOM 755 C CA . GLU A 1 89 ? -22.388 1.616 11.757 1.00 83.69 89 GLU A CA 1
ATOM 756 C C . GLU A 1 89 ? -23.324 2.418 12.672 1.00 83.69 89 GLU A C 1
ATOM 758 O O . GLU A 1 89 ? -24.366 1.909 13.085 1.00 83.69 89 GLU A O 1
ATOM 763 N N . LYS A 1 90 ? -23.047 3.717 12.861 1.00 85.19 90 LYS A N 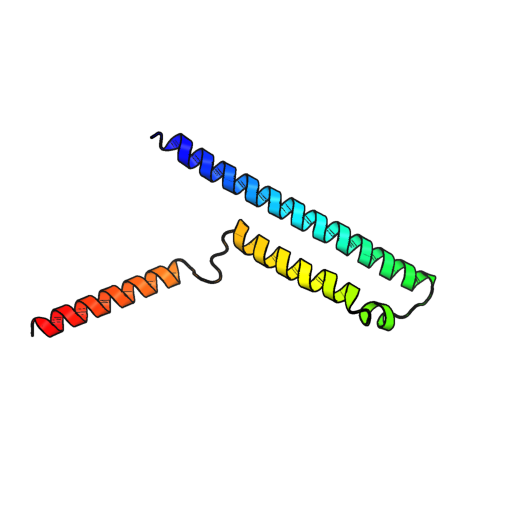1
ATOM 764 C CA . LYS A 1 90 ? -23.903 4.643 13.617 1.00 85.19 90 LYS A CA 1
ATOM 765 C C . LYS A 1 90 ? -25.321 4.714 13.044 1.00 85.19 90 LYS A C 1
ATOM 767 O O . LYS A 1 90 ? -26.283 4.516 13.780 1.00 85.19 90 LYS A O 1
ATOM 772 N N . ARG A 1 91 ? -25.461 4.889 11.723 1.00 85.50 91 ARG A N 1
ATOM 773 C CA . ARG A 1 91 ? -26.775 4.919 11.048 1.00 85.50 91 ARG A CA 1
ATOM 774 C C . ARG A 1 91 ? -27.539 3.603 11.162 1.00 85.50 91 ARG A C 1
ATOM 776 O O . ARG A 1 91 ? -28.769 3.596 11.111 1.00 85.50 91 ARG A O 1
ATOM 783 N N . LYS A 1 92 ? -26.841 2.466 11.230 1.00 87.38 92 LYS A N 1
ATOM 784 C CA . LYS A 1 92 ? -27.488 1.159 11.376 1.00 87.38 92 LYS A CA 1
ATOM 785 C C . LYS A 1 92 ? -27.995 0.958 12.801 1.00 87.38 92 LYS A C 1
ATOM 787 O O . LYS A 1 92 ? -29.123 0.499 12.951 1.00 87.38 92 LYS A O 1
ATOM 792 N N . ILE A 1 93 ? -27.205 1.349 13.801 1.00 90.56 93 ILE A N 1
ATOM 793 C CA . ILE A 1 93 ? -27.596 1.322 15.215 1.00 90.56 93 ILE A CA 1
ATOM 794 C C . ILE A 1 93 ? -28.815 2.221 15.444 1.00 90.56 93 ILE A C 1
ATOM 796 O O . ILE A 1 93 ? -29.814 1.750 15.977 1.00 90.56 93 ILE A O 1
ATOM 800 N N . GLU A 1 94 ? -28.782 3.465 14.955 1.00 92.56 94 GLU A N 1
ATOM 801 C CA . GLU A 1 94 ? -29.912 4.403 15.056 1.00 92.56 94 GLU A CA 1
ATOM 802 C C . GLU A 1 94 ? -31.195 3.808 14.457 1.00 92.56 94 GLU A C 1
ATOM 804 O O . GLU A 1 94 ? -32.236 3.797 15.110 1.00 92.56 94 GLU A O 1
ATOM 809 N N . ARG A 1 95 ? -31.111 3.200 13.264 1.00 91.75 95 ARG A N 1
ATOM 810 C CA . ARG A 1 95 ? -32.266 2.542 12.630 1.00 91.75 95 ARG A CA 1
ATOM 811 C C . ARG A 1 95 ? -32.836 1.371 13.427 1.00 91.75 95 ARG A C 1
ATOM 813 O O . ARG A 1 95 ? -34.030 1.114 13.323 1.00 91.75 95 ARG A O 1
ATOM 820 N N . ILE A 1 96 ? -32.001 0.611 14.131 1.00 94.19 96 ILE A N 1
ATOM 821 C CA . ILE A 1 96 ? -32.466 -0.517 14.951 1.00 94.19 96 ILE A CA 1
ATOM 822 C C . ILE A 1 96 ? -33.151 0.018 16.212 1.00 94.19 96 ILE A C 1
ATOM 824 O O . ILE A 1 96 ? -34.272 -0.385 16.498 1.00 94.19 96 ILE A O 1
ATOM 828 N N . MET A 1 97 ? -32.541 0.994 16.893 1.00 93.00 97 MET A N 1
ATOM 829 C CA . MET A 1 97 ? -33.124 1.613 18.090 1.00 93.00 97 MET A CA 1
ATOM 830 C C . MET A 1 97 ? -34.473 2.281 17.806 1.00 93.00 97 MET A C 1
ATOM 832 O O . MET A 1 97 ? -35.381 2.221 18.632 1.00 93.00 97 MET A O 1
ATOM 836 N N . GLU A 1 98 ? -34.621 2.911 16.641 1.00 94.38 98 GLU A N 1
ATOM 837 C CA . GLU A 1 98 ? -35.880 3.542 16.244 1.00 94.38 98 GLU A CA 1
ATOM 838 C C . GLU A 1 98 ? -36.980 2.517 15.944 1.00 94.38 98 GLU A C 1
ATOM 840 O O . GLU A 1 98 ? -38.124 2.713 16.352 1.00 94.38 98 GLU A O 1
ATOM 845 N N . LYS A 1 99 ? -36.635 1.380 15.324 1.00 92.19 99 LYS A N 1
ATOM 846 C CA . LYS A 1 99 ? -37.572 0.259 15.147 1.00 92.19 99 LYS A CA 1
ATOM 847 C C . LYS A 1 99 ? -38.018 -0.341 16.478 1.00 92.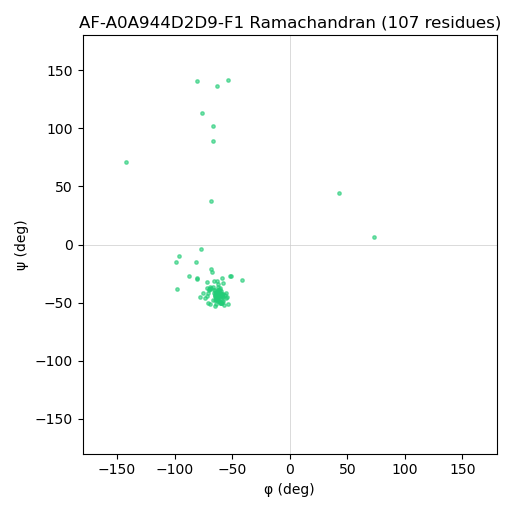19 99 LYS A C 1
ATOM 849 O O . LYS A 1 99 ? -39.203 -0.614 16.637 1.00 92.19 99 LYS A O 1
ATOM 854 N N . ASP A 1 100 ? -37.098 -0.509 17.425 1.00 89.62 100 ASP A N 1
ATOM 855 C CA . ASP A 1 100 ? -37.420 -1.038 18.754 1.00 89.62 100 ASP A CA 1
ATOM 856 C C . ASP A 1 100 ? -38.328 -0.079 19.536 1.00 89.62 100 ASP A C 1
ATOM 858 O O . ASP A 1 100 ? -39.276 -0.520 20.185 1.00 89.62 100 ASP A O 1
ATOM 862 N N . LYS A 1 101 ? -38.096 1.238 19.427 1.00 89.19 101 LYS A N 1
ATOM 863 C CA . LYS A 1 101 ? -38.992 2.259 19.994 1.00 89.19 101 LYS A CA 1
ATOM 864 C C . LYS A 1 101 ? -40.397 2.178 19.402 1.00 89.19 101 LYS A C 1
ATOM 866 O O . LYS A 1 101 ? -41.360 2.099 20.154 1.00 89.19 101 LYS A O 1
ATOM 871 N N . GLN A 1 102 ? -40.508 2.136 18.073 1.00 89.19 102 GLN A N 1
ATOM 872 C CA . GLN A 1 102 ? -41.802 2.032 17.389 1.00 89.19 102 GLN A CA 1
ATOM 873 C C . GLN A 1 102 ? -42.549 0.744 17.764 1.00 89.19 102 GLN A C 1
ATOM 875 O O . GLN A 1 102 ? -43.760 0.778 17.970 1.00 89.19 102 GLN A O 1
ATOM 880 N N . ALA A 1 103 ? -41.838 -0.380 17.898 1.00 87.00 103 ALA A N 1
ATOM 881 C CA . ALA A 1 103 ? -42.425 -1.634 18.359 1.00 87.00 103 ALA A CA 1
ATOM 882 C C . ALA A 1 103 ? -42.923 -1.538 19.812 1.00 87.00 103 ALA A C 1
ATOM 884 O O . ALA A 1 103 ? -44.018 -2.002 20.114 1.00 87.00 103 ALA A O 1
ATOM 885 N N . ALA A 1 104 ? -42.156 -0.911 20.707 1.00 86.31 104 ALA A N 1
ATOM 886 C CA . ALA A 1 104 ? -42.552 -0.722 22.102 1.00 86.31 104 ALA A CA 1
ATOM 887 C C . ALA A 1 104 ? -43.764 0.215 22.261 1.00 86.31 104 ALA A C 1
ATOM 889 O O . ALA A 1 104 ? -44.614 -0.031 23.118 1.00 86.31 104 ALA A O 1
ATOM 890 N N . ASP A 1 105 ? -43.861 1.257 21.433 1.00 87.44 105 ASP A N 1
ATOM 891 C CA . ASP A 1 105 ? -44.987 2.195 21.436 1.00 87.44 105 ASP A CA 1
ATOM 892 C C . ASP A 1 105 ? -46.264 1.548 20.869 1.00 87.44 105 ASP A C 1
ATOM 894 O O . ASP A 1 105 ? -47.339 1.733 21.435 1.00 87.44 105 ASP A O 1
ATOM 898 N N . A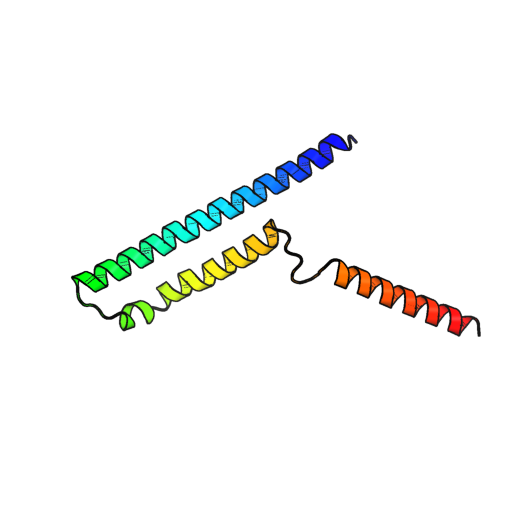LA A 1 106 ? -46.145 0.701 19.837 1.00 84.19 106 ALA A N 1
ATOM 899 C CA . ALA A 1 106 ? -47.262 -0.071 19.279 1.00 84.19 106 ALA A CA 1
ATOM 900 C C . ALA A 1 106 ? -47.813 -1.150 20.233 1.00 84.19 106 ALA A C 1
ATOM 902 O O . ALA A 1 106 ? -48.965 -1.548 20.108 1.00 84.19 106 ALA A O 1
ATOM 903 N N . PHE A 1 107 ? -47.009 -1.628 21.189 1.00 81.19 107 PHE A N 1
ATOM 904 C CA . PHE A 1 107 ? -47.465 -2.526 22.260 1.00 81.19 107 PHE A CA 1
ATOM 905 C C . PHE A 1 107 ? -48.135 -1.787 23.431 1.00 81.19 107 PHE A C 1
ATOM 907 O O . PHE A 1 107 ? -48.761 -2.429 24.275 1.00 81.19 107 PHE A O 1
ATOM 914 N N . LYS A 1 108 ? -47.963 -0.462 23.524 1.00 74.94 108 LYS A N 1
ATOM 915 C CA . LYS A 1 108 ? -48.541 0.383 24.581 1.00 74.94 108 LYS A CA 1
ATOM 916 C C . LYS A 1 108 ? -49.826 1.106 24.164 1.00 74.94 108 LYS A C 1
ATOM 918 O O . LYS A 1 108 ? -50.497 1.626 25.056 1.00 74.94 108 LYS A O 1
ATOM 923 N N . SER A 1 109 ? -50.134 1.171 22.867 1.00 56.22 109 SER A N 1
ATOM 924 C CA . SER A 1 109 ? -51.400 1.684 22.312 1.00 56.22 109 SER A CA 1
ATOM 925 C C . SER A 1 109 ? -52.443 0.584 22.185 1.00 56.22 109 SER A C 1
ATOM 927 O O . SER A 1 109 ? -53.610 0.847 22.539 1.00 56.22 109 SER A O 1
#

Secondary structure (DSSP, 8-state):
--HHHHHHHHHHHHHHHHHHHHHHHHHHHHHHHHHHHHHHHHHHHH---HHHHHH-HHHHHHHHHHHHHHHHHHHHHTT--SSS-HHHHHHHHHHHHHHHHHHHHHTT-

Radius of gyration: 25.09 Å; Cα contacts (8 Å, |Δi|>4): 26; chains: 1; bounding box: 69×21×66 Å

Mean predicted aligned error: 11.57 Å